Protein AF-A0A521X276-F1 (afdb_monomer)

pLDDT: mean 74.09, std 18.26, range [25.33, 92.88]

Foldseek 3Di:
DDDDPRDDDPDPVVVVVVVVVVVVVVVVVQVLVFVLVVVCVVQVLVLQLVLLLVVLVVCCVVDDVVVSVVLNVLSNFWAWPDWHWDDDDPDWIKIKTATDPPTPNPDPARIKIFTWDQPDCPVVVCVVPRDNGDTHTDSVDIPRPDDPPPDD

Secondary structure (DSSP, 8-state):
-EEETTEEESSHHHHHHHHHHHHHHHHHHHHHHHHHHHT-HHHHHHHHHHHHHHHHHTTGGGS-HHHHHHHHHHTT---EEEEEEEE-SSS-EEEEEEEPSS---SSS-SEEEEEE--S---HHHHTSS---PPP-EEEEEE-TT-------

Radius of gyration: 20.18 Å; Cα contacts (8 Å, |Δi|>4): 183; chains: 1; bounding box: 46×30×59 Å

Nearest PDB structures (foldseek):
  9b31-assembly1_D  TM=3.824E-01  e=1.299E+00  Saccharomyces cerevisiae
  5zb5-assembly1_A  TM=2.718E-01  e=8.583E-01  Pneumocystis carinii
  5x7v-assembly1_B  TM=3.821E-01  e=3.559E+00  Plasmodium falciparum
  5x7v-assembly2_C  TM=2.764E-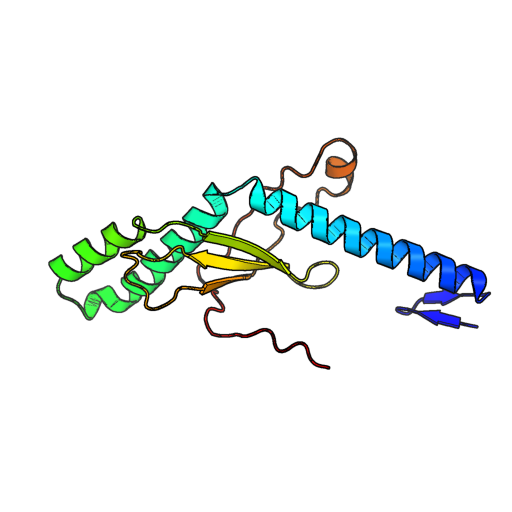01  e=2.646E+00  Plasmodium falciparum
  5x7v-assembly1_A  TM=2.764E-01  e=2.646E+00  Plasmodium falciparum

Structure (mmCIF, N/CA/C/O backbone):
data_AF-A0A521X276-F1
#
_entry.id   AF-A0A521X276-F1
#
loop_
_atom_site.group_PDB
_atom_site.id
_atom_site.type_symbol
_atom_site.label_atom_id
_atom_site.label_alt_id
_atom_site.label_comp_id
_atom_site.label_asym_id
_atom_site.label_entity_id
_atom_site.label_seq_id
_atom_site.pdbx_PDB_ins_code
_atom_site.Cartn_x
_atom_site.Cartn_y
_atom_site.Cartn_z
_atom_site.occupancy
_atom_site.B_iso_or_equiv
_atom_site.auth_seq_id
_atom_site.auth_comp_id
_atom_site.auth_asym_id
_atom_site.auth_atom_id
_atom_site.pdbx_PDB_model_num
ATOM 1 N N . MET A 1 1 ? 23.787 -18.248 -32.391 1.00 60.72 1 MET A N 1
ATOM 2 C CA . MET A 1 1 ? 22.482 -17.614 -32.101 1.00 60.72 1 MET A CA 1
ATOM 3 C C . MET A 1 1 ? 22.418 -17.336 -30.615 1.00 60.72 1 MET A C 1
ATOM 5 O O . MET A 1 1 ? 22.654 -18.256 -29.840 1.00 60.72 1 MET A O 1
ATOM 9 N N . HIS A 1 2 ? 22.148 -16.094 -30.225 1.00 71.12 2 HIS A N 1
ATOM 10 C CA . HIS A 1 2 ? 22.024 -15.714 -28.817 1.00 71.12 2 HIS A CA 1
ATOM 11 C C . HIS A 1 2 ? 20.549 -15.670 -28.418 1.00 71.12 2 HIS A C 1
ATOM 13 O O . HIS A 1 2 ? 19.703 -15.365 -29.256 1.00 71.12 2 HIS A O 1
ATOM 19 N N . ARG A 1 3 ? 20.224 -15.995 -27.164 1.00 72.44 3 ARG A N 1
ATOM 20 C CA . ARG A 1 3 ? 18.840 -16.030 -26.676 1.00 72.44 3 ARG A CA 1
ATOM 21 C C . ARG A 1 3 ? 18.702 -15.233 -25.386 1.00 72.44 3 ARG A C 1
ATOM 23 O O . ARG A 1 3 ? 19.554 -15.348 -24.512 1.00 72.44 3 ARG A O 1
ATOM 30 N N . ALA A 1 4 ? 17.619 -14.473 -25.269 1.00 69.25 4 ALA A N 1
ATOM 31 C CA . ALA A 1 4 ? 17.187 -13.835 -24.027 1.00 69.25 4 ALA A CA 1
ATOM 32 C C . ALA A 1 4 ? 15.659 -13.746 -24.015 1.00 69.25 4 ALA A C 1
ATOM 34 O O . ALA A 1 4 ? 15.061 -13.427 -25.040 1.00 69.25 4 ALA A O 1
ATOM 35 N N . PHE A 1 5 ? 15.035 -14.054 -22.874 1.00 68.69 5 PHE A N 1
ATOM 36 C CA . PHE A 1 5 ? 13.575 -13.989 -22.690 1.00 68.69 5 PHE A CA 1
ATOM 37 C C . PHE A 1 5 ? 12.766 -14.695 -23.802 1.00 68.69 5 PHE A C 1
ATOM 39 O O . PHE A 1 5 ? 11.757 -14.186 -24.273 1.00 68.69 5 PHE A O 1
ATOM 46 N N . GLY A 1 6 ? 13.237 -15.855 -24.276 1.00 74.75 6 GLY A N 1
ATOM 47 C CA . GLY A 1 6 ? 12.578 -16.622 -25.345 1.00 74.75 6 GLY A CA 1
ATOM 48 C C . GLY A 1 6 ? 12.770 -16.079 -26.771 1.00 74.75 6 GLY A C 1
ATOM 49 O O . GLY A 1 6 ? 12.425 -16.768 -27.728 1.00 74.75 6 GLY A O 1
ATOM 50 N N . LEU A 1 7 ? 13.380 -14.903 -26.941 1.00 78.81 7 LEU A N 1
ATOM 51 C CA . LEU A 1 7 ? 13.701 -14.317 -28.243 1.00 78.81 7 LEU A CA 1
ATOM 52 C C . LEU A 1 7 ? 15.073 -14.792 -28.731 1.00 78.81 7 LEU A C 1
ATOM 54 O O . LEU A 1 7 ? 16.017 -14.927 -27.948 1.00 78.81 7 LEU A O 1
ATOM 58 N N . SER A 1 8 ? 15.185 -15.043 -30.038 1.00 82.50 8 SER A N 1
ATOM 59 C CA . SER A 1 8 ? 16.450 -15.403 -30.689 1.00 82.50 8 SER A CA 1
ATOM 60 C C . SER A 1 8 ? 17.022 -14.215 -31.453 1.00 82.50 8 SER A C 1
ATOM 62 O O . SER A 1 8 ? 16.335 -13.597 -32.261 1.00 82.50 8 SER A O 1
ATOM 64 N N . PHE A 1 9 ? 18.302 -13.938 -31.225 1.00 84.50 9 PHE A N 1
ATOM 65 C CA . PHE A 1 9 ? 19.042 -12.839 -31.831 1.00 84.50 9 PHE A CA 1
ATOM 66 C C . PHE A 1 9 ? 20.132 -13.384 -32.753 1.00 84.50 9 PHE A C 1
ATOM 68 O O . PHE A 1 9 ? 20.864 -14.326 -32.411 1.00 84.50 9 PHE A O 1
ATOM 75 N N . SER A 1 10 ? 20.230 -12.773 -33.932 1.00 82.00 10 SER A N 1
ATOM 76 C CA . SER A 1 10 ? 21.215 -13.114 -34.958 1.00 82.00 10 SER A CA 1
ATOM 77 C C . SER A 1 10 ? 22.642 -12.748 -34.540 1.00 82.00 10 SER A C 1
ATOM 79 O O . SER A 1 10 ? 23.560 -13.509 -34.834 1.00 82.00 10 SER A O 1
ATOM 81 N N . ASP A 1 11 ? 22.821 -11.652 -33.794 1.00 86.62 11 ASP A N 1
ATOM 82 C CA . ASP A 1 11 ? 24.118 -11.145 -33.323 1.00 86.62 11 ASP A CA 1
ATOM 83 C C . ASP A 1 11 ? 24.047 -10.700 -31.848 1.00 86.62 11 ASP A C 1
ATOM 85 O O . ASP A 1 11 ? 23.026 -10.209 -31.357 1.00 86.62 11 ASP A O 1
ATOM 89 N N . SER A 1 12 ? 25.174 -10.848 -31.159 1.00 85.06 12 SER A N 1
ATOM 90 C CA . SER A 1 12 ? 25.480 -10.324 -29.829 1.00 85.06 12 SER A CA 1
ATOM 91 C C . SER A 1 12 ? 25.203 -8.821 -29.675 1.00 85.06 12 SER A C 1
ATOM 93 O O . SER A 1 12 ? 24.703 -8.404 -28.634 1.00 85.06 12 SER A O 1
ATOM 95 N N . LYS A 1 13 ? 25.439 -8.000 -30.709 1.00 89.06 13 LYS A N 1
ATOM 96 C CA . LYS A 1 13 ? 25.160 -6.550 -30.661 1.00 89.06 13 LYS A CA 1
ATOM 97 C C . LYS A 1 13 ? 23.671 -6.247 -30.472 1.00 89.06 13 LYS A C 1
ATOM 99 O O . LYS A 1 13 ? 23.314 -5.388 -29.670 1.00 89.06 13 LYS A O 1
ATOM 104 N N . TRP A 1 14 ? 22.806 -6.985 -31.170 1.00 86.88 14 TRP A N 1
ATOM 105 C CA . TRP A 1 14 ? 21.350 -6.846 -31.056 1.00 86.88 14 TRP A CA 1
ATOM 106 C C . TRP A 1 14 ? 20.827 -7.345 -29.713 1.00 86.88 14 TRP A C 1
ATOM 108 O O . TRP A 1 14 ? 19.942 -6.719 -29.135 1.00 86.88 14 TRP A O 1
ATOM 118 N N . LEU A 1 15 ? 21.414 -8.424 -29.189 1.00 86.06 15 LEU A N 1
ATOM 119 C CA . LEU A 1 15 ? 21.133 -8.898 -27.837 1.00 86.06 15 LEU A CA 1
ATOM 120 C C . LEU A 1 15 ? 21.464 -7.820 -26.793 1.00 86.06 15 LEU A C 1
ATOM 122 O O . LEU A 1 15 ? 20.630 -7.516 -25.945 1.00 86.06 15 LEU A O 1
ATOM 126 N N . ILE A 1 16 ? 22.661 -7.228 -26.861 1.00 89.19 16 ILE A N 1
ATOM 127 C CA . ILE A 1 16 ? 23.104 -6.196 -25.913 1.00 89.19 16 ILE A CA 1
ATOM 128 C C . ILE A 1 16 ? 22.178 -4.979 -25.978 1.00 89.19 16 ILE A C 1
ATOM 130 O O . ILE A 1 16 ? 21.713 -4.512 -24.940 1.00 89.19 16 ILE A O 1
ATOM 134 N N . LEU A 1 17 ? 21.857 -4.499 -27.183 1.00 91.06 17 LEU A N 1
ATOM 135 C CA . LEU A 1 17 ? 20.936 -3.378 -27.359 1.00 91.06 17 LEU A CA 1
ATOM 136 C C . LEU A 1 17 ? 19.555 -3.679 -26.760 1.00 91.06 17 LEU A C 1
ATOM 138 O O . LEU A 1 17 ? 19.004 -2.845 -26.045 1.00 91.06 17 LEU A O 1
ATOM 142 N N . PHE A 1 18 ? 19.017 -4.875 -27.008 1.00 88.50 18 PHE A N 1
ATOM 143 C CA . PHE A 1 18 ? 17.740 -5.305 -26.442 1.00 88.50 18 PHE A CA 1
ATOM 144 C C . PHE A 1 18 ? 17.764 -5.314 -24.910 1.00 88.50 18 PHE A C 1
ATOM 146 O O . PHE A 1 18 ? 16.859 -4.771 -24.281 1.00 88.50 18 PHE A O 1
ATOM 153 N N . VAL A 1 19 ? 18.813 -5.876 -24.302 1.00 88.38 19 VAL A N 1
ATOM 154 C CA . VAL A 1 19 ? 18.963 -5.912 -22.840 1.00 88.38 19 VAL A CA 1
ATOM 155 C C . VAL A 1 19 ? 19.044 -4.497 -22.263 1.00 88.38 19 VAL A C 1
ATOM 157 O O . VAL A 1 19 ? 18.370 -4.211 -21.277 1.00 88.38 19 VAL A O 1
ATOM 160 N N . ILE A 1 20 ? 19.801 -3.592 -22.891 1.00 91.56 20 ILE A N 1
ATOM 161 C CA . ILE A 1 20 ? 19.898 -2.191 -22.452 1.00 91.56 20 ILE A CA 1
ATOM 162 C C . ILE A 1 20 ? 18.525 -1.512 -22.496 1.00 91.56 20 ILE A C 1
ATOM 164 O O . ILE A 1 20 ? 18.112 -0.896 -21.514 1.00 91.56 20 ILE A O 1
ATOM 168 N N . LEU A 1 21 ? 17.795 -1.648 -23.606 1.00 90.69 21 LEU A N 1
ATOM 169 C CA . LEU A 1 21 ? 16.462 -1.062 -23.750 1.00 90.69 21 LEU A CA 1
ATOM 170 C C . LEU A 1 21 ? 15.471 -1.637 -22.736 1.00 90.69 21 LEU A C 1
ATOM 172 O O . LEU A 1 21 ? 14.692 -0.884 -22.154 1.00 90.69 21 LEU A O 1
ATOM 176 N N . LEU A 1 22 ? 15.532 -2.944 -22.477 1.00 86.19 22 LEU A N 1
ATOM 177 C CA . LEU A 1 22 ? 14.694 -3.597 -21.477 1.00 86.19 22 LEU A CA 1
ATOM 178 C C . LEU A 1 22 ? 14.984 -3.067 -20.068 1.00 86.19 22 LEU A C 1
ATOM 180 O O . LEU A 1 22 ? 14.051 -2.763 -19.330 1.00 86.19 22 LEU A O 1
ATOM 184 N N . VAL A 1 23 ? 16.256 -2.898 -19.699 1.00 87.69 23 VAL A N 1
ATOM 185 C CA . VAL A 1 23 ? 16.641 -2.333 -18.395 1.00 87.69 23 VAL A CA 1
ATOM 186 C C . VAL A 1 23 ? 16.132 -0.898 -18.247 1.00 87.69 23 VAL A C 1
ATOM 188 O O . VAL A 1 23 ? 15.544 -0.559 -17.218 1.00 87.69 23 VAL A O 1
ATOM 191 N N . ILE A 1 24 ? 16.297 -0.064 -19.279 1.00 89.12 24 ILE A N 1
ATOM 192 C CA . ILE A 1 24 ? 15.785 1.315 -19.285 1.00 89.12 24 ILE A CA 1
ATOM 193 C C . ILE A 1 24 ? 14.262 1.318 -19.129 1.00 89.12 24 ILE A C 1
ATOM 195 O O . ILE A 1 24 ? 13.729 2.077 -18.319 1.00 89.12 24 ILE A O 1
ATOM 199 N N . PHE A 1 25 ? 13.569 0.447 -19.8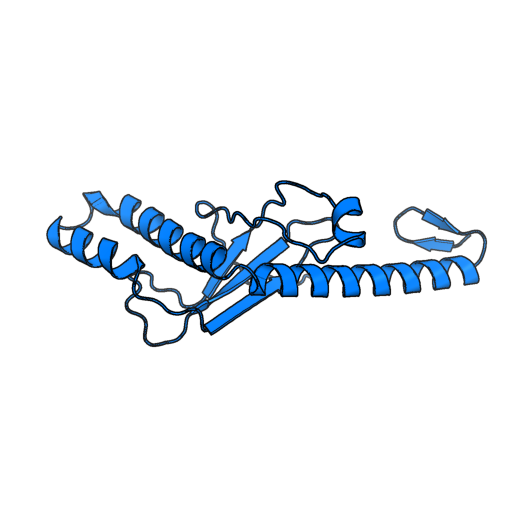64 1.00 85.00 25 PHE A N 1
ATOM 200 C CA . PHE A 1 25 ? 12.121 0.301 -19.788 1.00 85.00 25 PHE A CA 1
ATOM 201 C C . PHE A 1 25 ? 11.660 -0.085 -18.378 1.00 85.00 25 PHE A C 1
ATOM 203 O O . PHE A 1 25 ? 10.807 0.596 -17.814 1.00 85.00 25 PHE A O 1
ATOM 210 N N . VAL A 1 26 ? 12.250 -1.124 -17.777 1.00 82.94 26 VAL A N 1
ATOM 211 C CA . VAL A 1 26 ? 11.900 -1.591 -16.424 1.00 82.94 26 VAL A CA 1
ATOM 212 C C . VAL A 1 26 ? 12.124 -0.488 -15.388 1.00 82.94 26 VAL A C 1
ATOM 214 O O . VAL A 1 26 ? 11.283 -0.280 -14.511 1.00 82.94 26 VAL A O 1
ATOM 217 N N . PHE A 1 27 ? 13.230 0.251 -15.500 1.00 84.44 27 PHE A N 1
ATOM 218 C CA . PHE A 1 27 ? 13.548 1.342 -14.583 1.00 84.44 27 PHE A CA 1
ATOM 219 C C . PHE A 1 27 ? 12.581 2.524 -14.724 1.00 84.44 27 PHE A C 1
ATOM 221 O O . PHE A 1 27 ? 12.099 3.058 -13.721 1.00 84.44 27 PHE A O 1
ATOM 228 N N . ALA A 1 28 ? 12.262 2.918 -15.960 1.00 82.56 28 ALA A N 1
ATOM 229 C CA . ALA A 1 28 ? 11.266 3.949 -16.230 1.00 82.56 28 ALA A CA 1
ATOM 230 C C . ALA A 1 28 ? 9.891 3.531 -15.693 1.00 82.56 28 ALA A C 1
ATOM 232 O O . ALA A 1 28 ? 9.245 4.308 -14.994 1.00 82.56 28 ALA A O 1
ATOM 233 N N . TYR A 1 29 ? 9.492 2.283 -15.937 1.00 79.69 29 TYR A N 1
ATOM 234 C CA . TYR A 1 29 ? 8.240 1.705 -15.460 1.00 79.69 29 TYR A CA 1
ATOM 235 C C . TYR A 1 29 ? 8.111 1.748 -13.929 1.00 79.69 29 TYR A C 1
ATOM 237 O O . TYR A 1 29 ? 7.101 2.221 -13.408 1.00 79.69 29 TYR A O 1
ATOM 245 N N . HIS A 1 30 ? 9.154 1.345 -13.195 1.00 78.56 30 HIS A N 1
ATOM 246 C CA . HIS A 1 30 ? 9.142 1.385 -11.728 1.00 78.56 30 HIS A CA 1
ATOM 247 C C . HIS A 1 30 ? 9.024 2.810 -11.184 1.00 78.56 30 HIS A C 1
ATOM 249 O O . HIS A 1 30 ? 8.231 3.064 -10.277 1.00 78.56 30 HIS A O 1
ATOM 255 N N . LYS A 1 31 ? 9.776 3.762 -11.752 1.00 80.75 31 LYS A N 1
ATOM 256 C CA . LYS A 1 31 ? 9.673 5.177 -11.360 1.00 80.75 31 LYS A CA 1
ATOM 257 C C . LYS A 1 31 ? 8.273 5.730 -11.585 1.00 80.75 31 LYS A C 1
ATOM 259 O O . LYS A 1 31 ? 7.754 6.466 -10.751 1.00 80.75 31 LYS A O 1
ATOM 264 N N . LEU A 1 32 ? 7.678 5.363 -12.709 1.00 77.19 32 LEU A N 1
ATOM 265 C CA . LEU A 1 32 ? 6.348 5.778 -13.114 1.00 77.19 32 LEU A CA 1
ATOM 266 C C . LEU A 1 32 ? 5.262 5.249 -12.166 1.00 77.19 32 LEU A C 1
ATOM 268 O O . LEU A 1 32 ? 4.420 6.025 -11.721 1.00 77.19 32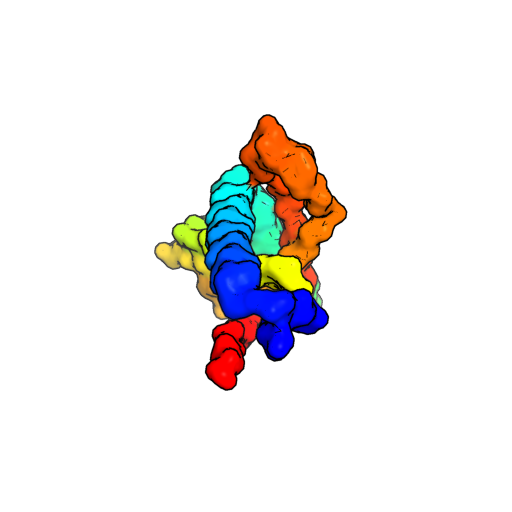 LEU A O 1
ATOM 272 N N . ILE A 1 33 ? 5.324 3.973 -11.777 1.00 76.94 33 ILE A N 1
ATOM 273 C CA . ILE A 1 33 ? 4.432 3.410 -10.752 1.00 76.94 33 ILE A CA 1
ATOM 274 C C . ILE A 1 33 ? 4.612 4.117 -9.413 1.00 76.94 33 ILE A C 1
ATOM 276 O O . ILE A 1 33 ? 3.631 4.555 -8.814 1.00 76.94 33 ILE A O 1
ATOM 280 N N . GLN A 1 34 ? 5.858 4.225 -8.946 1.00 80.50 34 GLN A N 1
ATOM 281 C CA . GLN A 1 34 ? 6.163 4.817 -7.648 1.00 80.50 34 GLN A CA 1
ATOM 282 C C . GLN A 1 34 ? 5.632 6.252 -7.570 1.00 80.50 34 GLN A C 1
ATOM 284 O O . GLN A 1 34 ? 4.973 6.616 -6.598 1.00 80.50 34 GLN A O 1
ATOM 289 N N . SER A 1 35 ? 5.865 7.044 -8.620 1.00 77.94 35 SER A N 1
ATOM 290 C CA . SER A 1 35 ? 5.343 8.405 -8.726 1.00 77.94 35 SER A CA 1
ATOM 291 C C . SER A 1 35 ? 3.815 8.427 -8.777 1.00 77.94 35 SER A C 1
ATOM 293 O O . SER A 1 35 ? 3.200 9.240 -8.093 1.00 77.94 35 SER A O 1
ATOM 295 N N . SER A 1 36 ? 3.188 7.521 -9.530 1.00 74.25 36 SER A N 1
ATOM 296 C CA . SER A 1 36 ? 1.729 7.446 -9.618 1.00 74.25 36 SER A CA 1
ATOM 297 C C . SER A 1 36 ? 1.087 7.155 -8.259 1.00 74.25 36 SER A C 1
ATOM 299 O O . SER A 1 36 ? 0.145 7.840 -7.879 1.00 74.25 36 SER A O 1
ATOM 301 N N . ILE A 1 37 ? 1.622 6.212 -7.481 1.00 75.31 37 ILE A N 1
ATOM 302 C CA . ILE A 1 37 ? 1.090 5.882 -6.148 1.00 75.31 37 ILE A CA 1
ATOM 303 C C . ILE A 1 37 ? 1.277 7.043 -5.170 1.00 75.31 37 ILE A C 1
ATOM 305 O O . ILE A 1 37 ? 0.356 7.375 -4.425 1.00 75.31 37 ILE A O 1
ATOM 309 N N . GLN A 1 38 ? 2.440 7.700 -5.199 1.00 78.56 38 GLN A N 1
ATOM 310 C CA . GLN A 1 38 ? 2.702 8.877 -4.364 1.00 78.56 38 GLN A CA 1
ATOM 311 C C . GLN A 1 38 ? 1.738 10.033 -4.657 1.00 78.56 38 GLN A C 1
ATOM 313 O O . GLN A 1 38 ? 1.393 10.782 -3.747 1.00 78.56 38 GLN A O 1
ATOM 318 N N . ASN A 1 39 ? 1.252 10.137 -5.896 1.00 75.44 39 ASN A N 1
ATOM 319 C CA . ASN A 1 39 ? 0.265 11.138 -6.296 1.00 75.44 39 ASN A CA 1
ATOM 320 C C . ASN A 1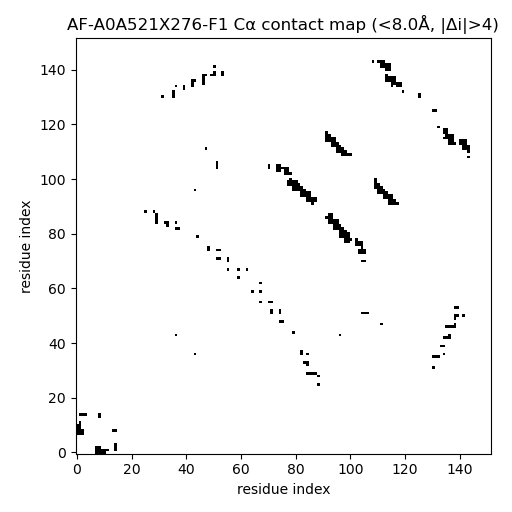 39 ? -1.184 10.778 -5.901 1.00 75.44 39 ASN A C 1
ATOM 322 O O . ASN A 1 39 ? -2.076 11.595 -6.110 1.00 75.44 39 ASN A O 1
ATOM 326 N N . HIS A 1 40 ? -1.438 9.596 -5.320 1.00 73.88 40 HIS A N 1
ATOM 327 C CA . HIS A 1 40 ? -2.774 9.152 -4.889 1.00 73.88 40 HIS A CA 1
ATOM 328 C C . HIS A 1 40 ? -2.793 8.704 -3.409 1.00 73.88 40 HIS A C 1
ATOM 330 O O . HIS A 1 40 ? -3.142 7.554 -3.103 1.00 73.88 40 HIS A O 1
ATOM 336 N N . PRO A 1 41 ? -2.455 9.600 -2.459 1.00 80.50 41 PRO A N 1
ATOM 337 C CA . PRO A 1 41 ? -2.414 9.274 -1.031 1.00 80.50 41 PRO A CA 1
ATOM 338 C C . PRO A 1 41 ? -3.778 8.824 -0.486 1.00 80.50 41 PRO A C 1
ATOM 340 O O . PRO A 1 41 ? -3.832 7.895 0.315 1.00 80.50 41 PRO A O 1
ATOM 343 N N . GLU A 1 42 ? -4.876 9.388 -0.996 1.00 82.00 42 GLU A N 1
ATOM 344 C CA . GLU A 1 42 ? -6.252 9.036 -0.610 1.00 82.00 42 GLU A CA 1
ATOM 345 C C . GLU A 1 42 ? -6.575 7.554 -0.833 1.00 82.00 42 GLU A C 1
ATOM 347 O O . GLU A 1 42 ? -7.204 6.900 -0.002 1.00 82.00 42 GLU A O 1
ATOM 352 N N . SER A 1 43 ? -6.107 6.986 -1.949 1.00 77.94 43 SER A N 1
ATOM 353 C CA . SER A 1 43 ? -6.347 5.572 -2.259 1.00 77.94 43 SER A CA 1
ATOM 354 C C . SER A 1 43 ? -5.594 4.661 -1.292 1.00 77.94 43 SER A C 1
ATOM 356 O O . SER A 1 43 ? -6.119 3.632 -0.873 1.00 77.94 43 SER A O 1
ATOM 358 N N . THR A 1 44 ? -4.385 5.075 -0.911 1.00 81.44 44 THR A N 1
ATOM 359 C CA . THR A 1 44 ? -3.528 4.375 0.051 1.00 81.44 44 THR A CA 1
ATOM 360 C C . THR A 1 44 ? -4.128 4.426 1.458 1.00 81.44 44 THR A C 1
ATOM 362 O O . THR A 1 44 ? -4.225 3.399 2.126 1.00 81.44 44 THR A O 1
ATOM 365 N N . TYR A 1 45 ? -4.584 5.607 1.883 1.00 87.38 45 TYR A N 1
ATOM 366 C CA . TYR A 1 45 ? -5.261 5.811 3.162 1.00 87.38 45 TYR A CA 1
ATOM 367 C C . TYR A 1 45 ? -6.529 4.958 3.259 1.00 87.38 45 TYR A C 1
ATOM 369 O O . TYR A 1 45 ? -6.668 4.141 4.169 1.00 87.38 45 TYR A O 1
ATOM 377 N N . ARG A 1 46 ? -7.411 5.058 2.256 1.00 85.88 46 ARG A N 1
ATOM 378 C CA . ARG A 1 46 ? -8.636 4.256 2.176 1.00 85.88 46 ARG A CA 1
ATOM 379 C C . ARG A 1 46 ? -8.341 2.759 2.274 1.00 85.88 46 ARG A C 1
ATOM 381 O O . ARG A 1 46 ? -9.038 2.067 2.998 1.00 85.88 46 ARG A O 1
ATOM 388 N N . ALA A 1 47 ? -7.300 2.256 1.611 1.00 85.19 47 ALA A N 1
ATOM 389 C CA . ALA A 1 47 ? -6.948 0.837 1.670 1.00 85.19 47 ALA A CA 1
ATOM 390 C C . ALA A 1 47 ? -6.627 0.348 3.092 1.00 85.19 47 ALA A C 1
ATOM 392 O O . ALA A 1 47 ? -7.113 -0.706 3.498 1.00 85.19 47 ALA A O 1
ATOM 393 N N . VAL A 1 48 ? -5.832 1.112 3.850 1.00 87.81 48 VAL A N 1
ATOM 394 C CA . VAL A 1 48 ? -5.489 0.784 5.245 1.00 87.81 48 VAL A CA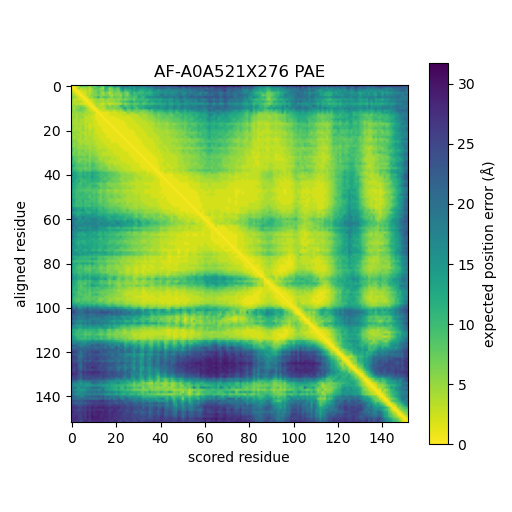 1
ATOM 395 C C . VAL A 1 48 ? -6.730 0.849 6.133 1.00 87.81 48 VAL A C 1
ATOM 397 O O . VAL A 1 48 ? -6.977 -0.083 6.899 1.00 87.81 48 VAL A O 1
ATOM 400 N N . ARG A 1 49 ? -7.544 1.899 5.984 1.00 90.25 49 ARG A N 1
ATOM 401 C CA . ARG A 1 49 ? -8.782 2.075 6.751 1.00 90.25 49 ARG A CA 1
ATOM 402 C C . ARG A 1 49 ? -9.780 0.941 6.513 1.00 90.25 49 ARG A C 1
ATOM 404 O O . ARG A 1 49 ? -10.213 0.298 7.463 1.00 90.25 49 ARG A O 1
ATOM 411 N N . GLU A 1 50 ? -10.112 0.659 5.254 1.00 88.31 50 GLU A N 1
ATOM 412 C CA . GLU A 1 50 ? -11.055 -0.409 4.891 1.00 88.31 50 GLU A CA 1
ATOM 413 C C . GLU A 1 50 ? -10.531 -1.780 5.343 1.00 88.31 50 GLU A C 1
ATOM 415 O O . GLU A 1 50 ? -11.296 -2.637 5.785 1.00 88.31 50 GLU A O 1
ATOM 420 N N . HIS A 1 51 ? -9.210 -1.988 5.300 1.00 87.62 51 HIS A N 1
ATOM 421 C CA . HIS A 1 51 ? -8.604 -3.200 5.838 1.00 87.62 51 HIS A CA 1
ATOM 422 C C . HIS A 1 51 ? -8.772 -3.312 7.362 1.00 87.62 51 HIS A C 1
A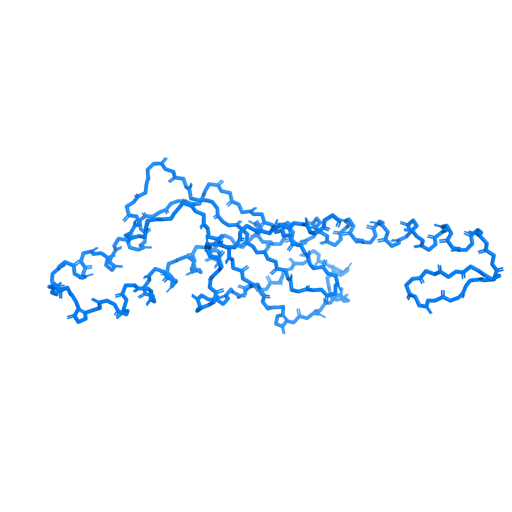TOM 424 O O . HIS A 1 51 ? -9.115 -4.383 7.863 1.00 87.62 51 HIS A O 1
ATOM 430 N N . CYS A 1 52 ? -8.582 -2.213 8.095 1.00 88.62 52 CYS A N 1
ATOM 431 C CA . CYS A 1 52 ? -8.839 -2.139 9.532 1.00 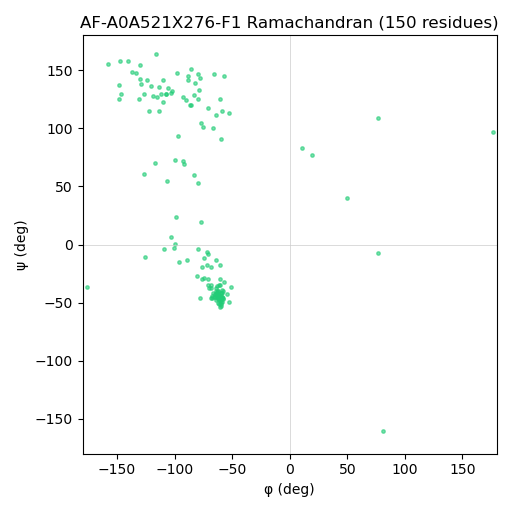88.62 52 CYS A CA 1
ATOM 432 C C . CYS A 1 52 ? -10.293 -2.473 9.869 1.00 88.62 52 CYS A C 1
ATOM 434 O O . CYS A 1 52 ? -10.544 -3.373 10.675 1.00 88.62 52 CYS A O 1
ATOM 436 N N . HIS A 1 53 ? -11.249 -1.846 9.178 1.00 90.31 53 HIS A N 1
ATOM 437 C CA . HIS A 1 53 ? -12.675 -2.141 9.329 1.00 90.31 53 HIS A CA 1
ATOM 438 C C . HIS A 1 53 ? -13.000 -3.602 9.019 1.00 90.31 53 HIS A C 1
ATOM 440 O O . HIS A 1 53 ? -13.748 -4.234 9.762 1.00 90.31 53 HIS A O 1
ATOM 446 N N . TYR A 1 54 ? -12.402 -4.171 7.972 1.00 88.56 54 TYR A N 1
ATOM 447 C CA . TYR A 1 54 ? -12.588 -5.575 7.614 1.00 88.56 54 TYR A CA 1
ATOM 448 C C . TYR A 1 54 ? -12.073 -6.539 8.693 1.00 88.56 54 TYR A C 1
ATOM 450 O O . TYR A 1 54 ? -12.756 -7.508 9.028 1.00 88.56 54 TYR A O 1
ATOM 458 N N . VAL A 1 55 ? -10.881 -6.295 9.247 1.00 87.12 55 VAL A N 1
ATOM 459 C CA . VAL A 1 55 ? -10.299 -7.145 10.299 1.00 87.12 55 VAL A CA 1
ATOM 460 C C . VAL A 1 55 ? -11.097 -7.036 11.596 1.00 87.12 55 VAL A C 1
ATOM 462 O O . VAL A 1 55 ? -11.432 -8.068 12.177 1.00 87.12 55 VAL A O 1
ATOM 465 N N . LEU A 1 56 ? -11.454 -5.820 12.018 1.00 88.69 56 LEU A N 1
ATOM 466 C CA . LEU A 1 56 ? -12.289 -5.614 13.202 1.00 88.69 56 LEU A CA 1
ATOM 467 C C . LEU A 1 56 ? -13.684 -6.211 13.033 1.00 88.69 56 LEU A C 1
ATOM 469 O O . LEU A 1 56 ? -14.187 -6.839 13.958 1.00 88.69 56 LEU A O 1
ATOM 473 N N . GLY A 1 57 ? -14.300 -6.064 11.857 1.00 88.00 57 GLY A N 1
ATOM 474 C CA . GLY A 1 57 ? -15.633 -6.596 11.574 1.00 88.00 57 GLY A CA 1
ATOM 475 C C . GLY A 1 57 ? -15.732 -8.109 11.784 1.00 88.00 57 GLY A C 1
ATOM 476 O O . GLY A 1 57 ? -16.756 -8.599 12.248 1.00 88.00 57 GLY A O 1
ATOM 477 N N . LYS A 1 58 ? -14.646 -8.859 11.545 1.00 87.88 58 LYS A N 1
ATOM 478 C CA . LYS A 1 58 ? -14.578 -10.304 11.850 1.00 87.88 58 LYS A CA 1
ATOM 479 C C . LYS A 1 58 ? -14.586 -10.627 13.345 1.00 87.88 58 LYS A C 1
ATOM 481 O O . LYS A 1 58 ? -14.832 -11.771 13.710 1.00 87.88 58 LYS A O 1
ATOM 486 N N . GLN A 1 59 ? -14.264 -9.654 14.190 1.00 87.19 59 GLN A N 1
ATOM 487 C CA . GLN A 1 59 ? -14.178 -9.785 15.644 1.00 87.19 59 GLN A CA 1
ATOM 488 C C . GLN A 1 59 ? -15.397 -9.178 16.353 1.00 87.19 59 GLN A C 1
ATOM 490 O O . GLN A 1 59 ? -15.408 -9.125 17.580 1.00 87.19 59 GLN A O 1
ATOM 495 N N . PHE A 1 60 ? -16.417 -8.733 15.608 1.00 87.62 60 PHE A N 1
ATOM 496 C CA . PHE A 1 60 ? -17.604 -8.078 16.162 1.00 87.62 60 PHE A CA 1
ATOM 497 C C . PHE A 1 60 ? -18.264 -8.909 17.272 1.00 87.62 60 PHE A C 1
ATOM 499 O O . PHE A 1 60 ? -18.448 -8.415 18.379 1.00 87.62 60 PHE A O 1
ATOM 506 N N . ASP A 1 61 ? -18.503 -10.200 17.024 1.00 90.12 61 ASP A N 1
ATOM 507 C CA . ASP A 1 61 ? -19.147 -11.102 17.993 1.00 90.12 61 ASP A CA 1
ATOM 508 C C . ASP A 1 61 ? -18.255 -11.457 19.202 1.00 90.12 61 ASP A C 1
ATOM 510 O O . ASP A 1 61 ? -18.705 -12.102 20.147 1.00 90.12 61 ASP A O 1
ATOM 514 N N . GLN A 1 62 ? -16.973 -11.078 19.173 1.00 90.44 62 GLN A N 1
ATOM 515 C CA . GLN A 1 62 ? -15.978 -11.401 20.203 1.00 90.44 62 GLN A CA 1
ATOM 516 C C . GLN A 1 62 ? -15.729 -10.237 21.172 1.00 90.44 62 GLN A C 1
ATOM 518 O O . GLN A 1 62 ? -14.934 -10.376 22.104 1.00 90.44 62 GLN A O 1
ATOM 523 N N . MET A 1 63 ? -16.365 -9.083 20.953 1.00 89.38 63 MET A N 1
ATOM 524 C CA . MET A 1 63 ? -16.147 -7.863 21.726 1.00 89.38 63 MET A CA 1
ATOM 525 C C . MET A 1 63 ? -17.469 -7.266 22.200 1.00 89.38 63 MET A C 1
ATOM 527 O O . MET A 1 63 ? -18.520 -7.457 21.594 1.00 89.38 63 MET A O 1
ATOM 531 N N . ALA A 1 64 ? -17.410 -6.508 23.294 1.00 92.88 64 ALA A N 1
ATOM 532 C CA . ALA A 1 64 ? -18.528 -5.666 23.688 1.00 92.88 64 ALA A CA 1
ATOM 533 C C . ALA A 1 64 ? -18.739 -4.552 22.644 1.00 92.88 64 ALA A C 1
ATOM 535 O O . ALA A 1 64 ? -17.788 -4.083 22.012 1.00 92.88 64 ALA A O 1
ATOM 536 N N . GLN A 1 65 ? -19.995 -4.156 22.435 1.00 91.06 65 GLN A N 1
ATOM 537 C CA . GLN A 1 65 ? -20.382 -3.249 21.351 1.00 91.06 65 GLN A CA 1
ATOM 538 C C . GLN A 1 65 ? -19.746 -1.855 21.475 1.00 91.06 65 GLN A C 1
ATOM 540 O O . GLN A 1 65 ? -19.389 -1.251 20.465 1.00 91.06 65 GLN A O 1
ATOM 545 N N . ASP A 1 66 ? -19.591 -1.358 22.699 1.00 92.69 66 ASP A N 1
ATOM 546 C CA . ASP A 1 66 ? -18.891 -0.114 23.027 1.00 92.69 66 ASP A CA 1
ATOM 547 C C . ASP A 1 66 ? -17.411 -0.190 22.625 1.00 92.69 66 ASP A C 1
ATOM 549 O O . ASP A 1 66 ? -16.933 0.637 21.853 1.00 92.69 66 ASP A O 1
ATOM 553 N N . VAL A 1 67 ? -16.724 -1.262 23.028 1.00 90.75 67 VAL A N 1
ATOM 554 C CA . VAL A 1 67 ? -15.315 -1.505 22.680 1.00 90.75 67 VAL A CA 1
ATOM 555 C C . VAL A 1 67 ? -15.128 -1.647 21.168 1.00 90.75 67 VAL A C 1
ATOM 557 O O . VAL A 1 67 ? -14.143 -1.156 20.611 1.00 90.75 67 VAL A O 1
ATOM 560 N N . PHE A 1 68 ? -16.057 -2.323 20.488 1.00 92.00 68 PHE A N 1
ATOM 561 C CA . PHE A 1 68 ? -16.036 -2.434 19.033 1.00 92.00 68 PHE A CA 1
ATOM 562 C C . PHE A 1 68 ? -16.208 -1.065 18.368 1.00 92.00 68 PHE A C 1
ATOM 564 O O . PHE A 1 68 ? -15.433 -0.735 17.475 1.00 92.00 68 PHE A O 1
ATOM 571 N N . SER A 1 69 ? -17.190 -0.270 18.804 1.00 90.75 69 SER A N 1
ATOM 572 C CA . SER A 1 69 ? -17.460 1.060 18.249 1.00 90.75 69 SER A CA 1
ATOM 573 C C . SER A 1 69 ? -16.245 1.981 18.373 1.00 90.75 69 SER A C 1
ATOM 575 O O . SER A 1 69 ? -15.863 2.617 17.390 1.00 90.75 69 SER A O 1
ATOM 577 N N . ASP A 1 70 ? -15.602 2.002 19.540 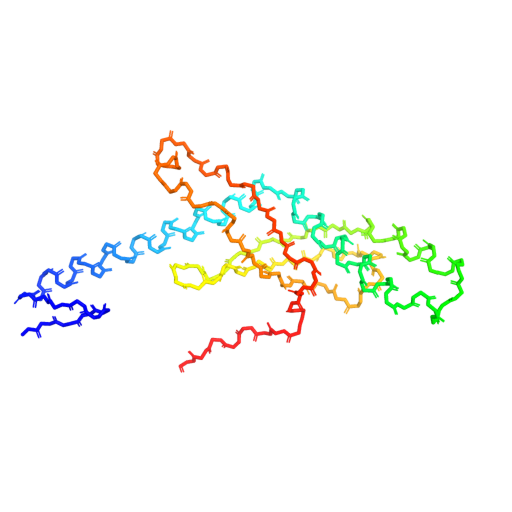1.00 91.38 70 ASP A N 1
ATOM 578 C CA . ASP A 1 70 ? -14.420 2.831 19.789 1.00 91.38 70 ASP A CA 1
ATOM 579 C C . ASP A 1 70 ? -13.251 2.433 18.876 1.00 91.38 70 ASP A C 1
ATOM 581 O O . ASP A 1 70 ? -12.649 3.280 18.212 1.00 91.38 70 ASP A O 1
ATOM 585 N N . LYS A 1 71 ? -12.970 1.127 18.761 1.00 90.25 71 LYS A N 1
ATOM 586 C CA . LYS A 1 71 ? -11.939 0.614 17.843 1.00 90.25 71 LYS A CA 1
ATOM 587 C C . LYS A 1 71 ? -12.281 0.886 16.381 1.00 90.25 71 LYS A C 1
ATOM 589 O O . LYS A 1 71 ? -11.410 1.218 15.587 1.00 90.25 71 LYS A O 1
ATOM 594 N N . PHE A 1 72 ? -13.545 0.748 15.998 1.00 90.56 72 PHE A N 1
ATOM 595 C CA . PHE A 1 72 ? -13.964 0.961 14.617 1.00 90.56 72 PHE A CA 1
ATOM 596 C C . PHE A 1 72 ? -13.758 2.418 14.179 1.00 90.56 72 PHE A C 1
ATOM 598 O O . PHE A 1 72 ? -13.330 2.664 13.050 1.00 90.56 72 PHE A O 1
ATOM 605 N N . GLN A 1 73 ? -14.000 3.377 15.078 1.00 90.25 73 GLN A N 1
ATOM 606 C CA . GLN A 1 73 ? -13.722 4.798 14.844 1.00 90.25 73 GLN A CA 1
ATOM 607 C C . GLN A 1 73 ? -12.219 5.105 14.823 1.00 90.25 73 GLN A C 1
ATOM 609 O O . GLN A 1 73 ? -11.770 5.931 14.032 1.00 90.25 73 GLN A O 1
ATOM 614 N N . SER A 1 74 ? -11.413 4.410 15.632 1.00 90.38 74 SER A N 1
ATOM 615 C CA . SER A 1 74 ? -9.960 4.618 15.642 1.00 90.38 74 SER A CA 1
ATOM 616 C C . SER A 1 74 ? -9.245 4.080 14.393 1.00 90.38 74 SER A C 1
ATOM 618 O O . SER A 1 74 ? -8.066 4.367 14.191 1.00 90.38 74 SER A O 1
ATOM 620 N N . CYS A 1 75 ? -9.945 3.374 13.494 1.00 90.25 75 CYS A N 1
ATOM 621 C CA . CYS A 1 75 ? -9.412 3.013 12.176 1.00 90.25 75 CYS A CA 1
ATOM 622 C C . CYS A 1 75 ? -9.114 4.223 11.271 1.00 90.25 75 CYS A C 1
ATOM 624 O O . CYS A 1 75 ? -8.441 4.038 10.260 1.00 90.25 75 CYS A O 1
ATOM 626 N N . ASP A 1 76 ? -9.583 5.429 11.606 1.00 89.69 76 ASP A N 1
ATOM 627 C CA . ASP A 1 76 ? -9.209 6.674 10.919 1.00 89.69 76 ASP A CA 1
ATOM 628 C C . ASP A 1 76 ? -7.961 7.352 11.535 1.00 89.69 76 ASP A C 1
ATOM 630 O O . ASP A 1 76 ? -7.358 8.226 10.905 1.00 89.69 76 ASP A O 1
ATOM 634 N N . ASP A 1 77 ? -7.536 6.936 12.736 1.00 89.62 77 ASP A N 1
ATOM 635 C CA . ASP A 1 77 ? -6.461 7.565 13.518 1.00 89.62 77 ASP A CA 1
ATOM 636 C C . ASP A 1 77 ? -5.083 6.941 13.237 1.00 89.62 77 ASP A C 1
ATOM 638 O O . ASP A 1 77 ? -4.477 6.229 14.049 1.00 89.62 77 ASP A O 1
ATOM 642 N N . PHE A 1 78 ? -4.587 7.196 12.027 1.00 90.06 78 PHE A N 1
ATOM 643 C CA . PHE A 1 78 ? -3.240 6.826 11.609 1.00 90.06 78 PHE A CA 1
ATOM 644 C C . PHE A 1 78 ? -2.667 7.832 10.613 1.00 90.06 78 PHE A C 1
ATOM 646 O O . PHE A 1 78 ? -3.381 8.542 9.902 1.00 90.06 78 PHE A O 1
ATOM 653 N N . ARG A 1 79 ? -1.337 7.859 10.513 1.00 89.94 79 ARG A N 1
ATOM 654 C CA . ARG A 1 79 ? -0.617 8.629 9.496 1.00 89.94 79 ARG A CA 1
ATOM 655 C C . ARG A 1 79 ? 0.292 7.704 8.712 1.00 89.94 79 ARG A C 1
ATOM 657 O O . ARG A 1 79 ? 0.896 6.785 9.260 1.00 89.94 79 ARG A O 1
ATOM 664 N N . ILE A 1 80 ? 0.387 7.938 7.410 1.00 89.56 80 ILE A N 1
ATOM 665 C CA . ILE A 1 80 ? 1.280 7.180 6.535 1.00 89.56 80 ILE A CA 1
ATOM 666 C C . ILE A 1 80 ? 2.660 7.839 6.575 1.00 89.56 80 ILE A C 1
ATOM 668 O O . ILE A 1 80 ? 2.808 8.996 6.189 1.00 89.56 80 ILE A O 1
ATOM 672 N N . LYS A 1 81 ? 3.679 7.089 7.001 1.00 90.81 81 LYS A N 1
ATOM 673 C CA . LYS A 1 81 ? 5.084 7.517 6.991 1.00 90.81 81 LYS A CA 1
ATOM 674 C C . LYS A 1 81 ? 5.691 7.415 5.600 1.00 90.81 81 LYS A C 1
ATOM 676 O O . LYS A 1 81 ? 6.412 8.308 5.161 1.00 90.81 81 LYS A O 1
ATOM 681 N N . SER A 1 82 ? 5.462 6.294 4.920 1.00 90.25 82 SER A N 1
ATOM 682 C CA . SER A 1 82 ? 5.980 6.084 3.571 1.00 90.25 82 SER A CA 1
ATOM 683 C C . SER A 1 82 ? 5.187 5.041 2.797 1.00 90.25 82 SER A C 1
ATOM 685 O O . SER A 1 82 ? 4.555 4.150 3.366 1.00 90.25 82 SER A O 1
ATOM 687 N N . VAL A 1 83 ? 5.252 5.168 1.472 1.00 87.38 83 VAL A N 1
ATOM 688 C CA . VAL A 1 83 ? 4.632 4.250 0.520 1.00 87.38 83 VAL A CA 1
ATOM 689 C C . VAL A 1 83 ? 5.668 3.876 -0.524 1.00 87.38 83 VAL A C 1
ATOM 691 O O . VAL A 1 83 ? 6.272 4.751 -1.155 1.00 87.38 83 VAL A O 1
ATOM 694 N N . THR A 1 84 ? 5.890 2.582 -0.709 1.00 87.44 84 THR A N 1
ATOM 695 C CA . THR A 1 84 ? 6.790 2.059 -1.734 1.00 87.44 84 THR A CA 1
ATOM 696 C C . THR A 1 84 ? 6.110 0.974 -2.545 1.00 87.44 84 THR A C 1
ATOM 698 O O . THR A 1 84 ? 5.342 0.169 -2.024 1.00 87.44 84 THR A O 1
ATOM 701 N N . ALA A 1 85 ? 6.397 0.959 -3.838 1.00 80.19 85 ALA A N 1
ATOM 702 C CA . ALA A 1 85 ? 5.922 -0.043 -4.768 1.00 80.19 85 ALA A CA 1
ATOM 703 C C . ALA A 1 85 ? 7.080 -0.930 -5.223 1.00 80.19 85 ALA A C 1
ATOM 705 O O . ALA A 1 85 ? 8.196 -0.456 -5.445 1.00 80.19 85 ALA A O 1
ATOM 706 N N . ALA A 1 86 ? 6.806 -2.219 -5.368 1.00 77.75 86 ALA A N 1
ATOM 707 C CA . ALA A 1 86 ? 7.748 -3.198 -5.884 1.00 77.75 86 ALA A CA 1
ATOM 708 C C . ALA A 1 86 ? 7.041 -4.196 -6.806 1.00 77.75 86 ALA A C 1
ATOM 710 O O . ALA A 1 86 ? 5.829 -4.400 -6.711 1.00 77.75 86 ALA A O 1
ATOM 711 N N . GLY A 1 87 ? 7.815 -4.841 -7.678 1.00 76.56 87 GLY A N 1
ATOM 712 C CA . GLY A 1 87 ? 7.287 -5.750 -8.693 1.00 76.56 87 GLY A CA 1
ATOM 713 C C . GLY A 1 87 ? 6.752 -4.998 -9.910 1.00 76.56 87 GLY A C 1
ATOM 714 O O . GLY A 1 87 ? 7.096 -3.844 -10.142 1.00 76.56 87 GLY A O 1
ATOM 715 N N . GLY A 1 88 ? 5.901 -5.654 -10.693 1.00 64.38 88 GLY A N 1
ATOM 716 C CA . GLY A 1 88 ? 5.360 -5.075 -11.921 1.00 64.38 88 GLY A CA 1
ATOM 717 C C . GLY A 1 88 ? 6.341 -5.065 -13.095 1.00 64.38 88 GLY A C 1
ATOM 718 O O . GLY A 1 88 ? 7.282 -4.286 -13.121 1.00 64.38 88 GLY A O 1
ATOM 719 N N . VAL A 1 89 ? 6.053 -5.925 -14.074 1.00 60.69 89 VAL A N 1
ATOM 720 C CA . VAL A 1 89 ? 6.283 -5.855 -15.541 1.00 60.69 89 VAL A CA 1
ATOM 721 C C . VAL A 1 89 ? 5.633 -7.120 -16.137 1.00 60.69 89 VAL A C 1
ATOM 723 O O . VAL A 1 89 ? 4.974 -7.044 -17.167 1.00 60.69 89 VAL A O 1
ATOM 726 N N . PHE A 1 90 ? 5.716 -8.255 -15.431 1.00 60.75 90 PHE A N 1
ATOM 727 C CA . PHE A 1 90 ? 4.973 -9.497 -15.717 1.00 60.75 90 PHE A CA 1
ATOM 728 C C . PHE A 1 90 ? 4.169 -10.020 -14.512 1.00 60.75 90 PHE A C 1
ATOM 730 O O . PHE A 1 90 ? 3.325 -10.897 -14.668 1.00 60.75 90 PHE A O 1
ATOM 737 N N . ASP A 1 91 ? 4.400 -9.442 -13.331 1.00 68.50 91 ASP A N 1
ATOM 738 C CA . ASP A 1 91 ? 3.769 -9.796 -12.060 1.00 68.50 91 ASP A CA 1
ATOM 739 C C . ASP A 1 91 ? 2.924 -8.638 -11.504 1.00 68.50 91 ASP A C 1
ATOM 741 O O . ASP A 1 91 ? 3.096 -7.490 -11.928 1.00 68.50 91 ASP A O 1
ATOM 745 N N . PRO A 1 92 ? 2.034 -8.896 -10.529 1.00 71.50 92 PRO A N 1
ATOM 746 C CA . PRO A 1 92 ? 1.312 -7.847 -9.817 1.00 71.50 92 PRO A CA 1
ATOM 747 C C . PRO A 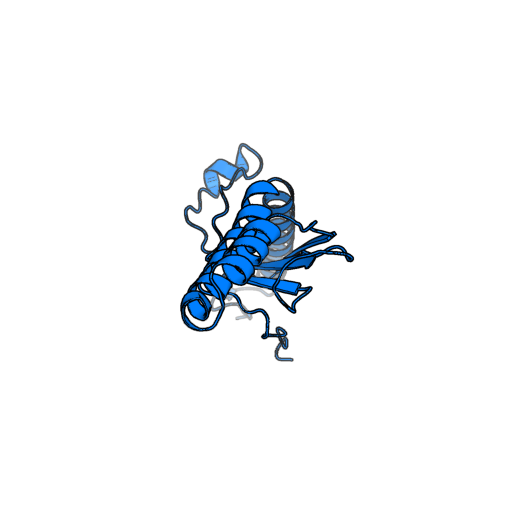1 92 ? 2.256 -6.848 -9.135 1.00 71.50 92 PRO A C 1
ATOM 749 O O . PRO A 1 92 ? 3.301 -7.225 -8.602 1.00 71.50 92 PRO A O 1
ATOM 752 N N . VAL A 1 93 ? 1.857 -5.576 -9.094 1.00 76.12 93 VAL A N 1
ATOM 753 C CA . VAL A 1 93 ? 2.555 -4.559 -8.298 1.00 76.12 93 VAL A CA 1
ATOM 754 C C . VAL A 1 93 ? 2.146 -4.716 -6.834 1.00 76.12 93 VAL A C 1
ATOM 756 O O . VAL A 1 93 ? 0.962 -4.829 -6.503 1.00 76.12 93 VAL A O 1
ATOM 759 N N . MET A 1 94 ? 3.129 -4.713 -5.947 1.00 82.56 94 MET A N 1
ATOM 760 C CA . MET A 1 94 ? 2.955 -4.823 -4.505 1.00 82.56 94 MET A CA 1
ATOM 761 C C . MET A 1 94 ? 3.244 -3.472 -3.873 1.00 82.56 94 MET A C 1
ATOM 763 O O . MET A 1 94 ? 4.285 -2.875 -4.141 1.00 82.56 94 MET A O 1
ATOM 767 N N . VAL A 1 95 ? 2.334 -2.994 -3.031 1.00 82.62 95 VAL A N 1
ATOM 768 C CA . VAL A 1 95 ? 2.450 -1.691 -2.378 1.00 82.62 95 VAL A CA 1
ATOM 769 C C . VAL A 1 95 ? 2.623 -1.887 -0.890 1.00 82.62 95 VAL A C 1
ATOM 771 O O . VAL A 1 95 ? 1.739 -2.396 -0.205 1.00 82.62 95 VAL A O 1
ATOM 774 N N . LYS A 1 96 ? 3.798 -1.493 -0.410 1.00 88.50 96 LYS A N 1
ATOM 775 C CA . LYS A 1 96 ? 4.167 -1.464 0.994 1.00 88.50 96 LYS A CA 1
ATOM 776 C C . LYS A 1 96 ? 3.858 -0.083 1.556 1.00 88.50 96 LYS A C 1
ATOM 778 O O . LYS A 1 96 ? 4.333 0.926 1.040 1.00 88.50 96 LYS A O 1
ATOM 783 N N . ILE A 1 97 ? 3.106 -0.057 2.641 1.00 88.06 97 ILE A N 1
ATOM 784 C CA . ILE A 1 97 ? 2.721 1.138 3.382 1.00 88.06 97 ILE A CA 1
ATOM 785 C C . ILE A 1 97 ? 3.296 0.993 4.782 1.00 88.06 97 ILE A C 1
ATOM 787 O O . ILE A 1 97 ? 3.111 -0.037 5.426 1.00 88.06 97 ILE A O 1
ATOM 791 N N . ILE A 1 98 ? 4.019 2.011 5.231 1.00 89.81 98 ILE A N 1
ATOM 792 C CA . ILE A 1 98 ? 4.573 2.091 6.580 1.00 89.81 98 ILE A CA 1
ATOM 793 C C . ILE A 1 98 ? 3.841 3.211 7.303 1.00 89.81 98 ILE A C 1
ATOM 795 O O . ILE A 1 98 ? 3.742 4.321 6.772 1.00 89.81 98 ILE A O 1
ATOM 799 N N . LEU A 1 99 ? 3.342 2.929 8.500 1.00 89.44 99 LEU A N 1
ATOM 800 C CA . LEU A 1 99 ? 2.658 3.907 9.335 1.00 89.44 99 LEU A CA 1
ATOM 801 C C . LEU A 1 99 ? 3.650 4.713 10.182 1.00 89.44 99 LEU A C 1
ATOM 803 O O . LEU A 1 99 ? 4.751 4.266 10.508 1.00 89.44 99 LEU A O 1
ATOM 807 N N . GLU A 1 100 ? 3.279 5.948 10.495 1.00 87.62 100 GLU A N 1
ATOM 808 C CA . GLU A 1 100 ? 4.022 6.820 11.397 1.00 87.62 100 GLU A CA 1
ATOM 809 C C . GLU A 1 100 ? 3.575 6.559 12.835 1.00 87.62 100 GLU A C 1
ATOM 811 O O . GLU A 1 100 ? 2.407 6.731 13.162 1.00 87.62 100 GLU A O 1
ATOM 816 N N . SER A 1 101 ? 4.512 6.150 13.691 1.00 78.06 101 SER A N 1
ATOM 817 C CA . SER A 1 101 ? 4.281 6.036 15.133 1.00 78.06 101 SER A CA 1
ATOM 818 C C . SER A 1 101 ? 4.345 7.420 15.798 1.00 78.06 101 SER A C 1
ATOM 820 O O . SER A 1 101 ? 5.246 8.191 15.455 1.00 78.06 101 SER A O 1
ATOM 822 N N . PRO A 1 102 ? 3.513 7.709 16.815 1.00 74.88 102 PRO A N 1
ATOM 823 C CA . PRO A 1 102 ? 2.450 6.859 17.363 1.00 74.88 102 PRO A CA 1
ATOM 824 C C . PRO A 1 102 ? 1.171 6.895 16.509 1.00 74.88 102 PRO A C 1
ATOM 826 O O . PRO A 1 102 ? 0.828 7.931 15.950 1.00 74.88 102 PRO A O 1
ATOM 829 N N . TYR A 1 103 ? 0.454 5.773 16.448 1.00 69.75 103 TYR A N 1
ATOM 830 C CA . TYR A 1 103 ? -0.869 5.663 15.826 1.00 69.75 103 TYR A CA 1
ATOM 831 C C . TYR A 1 103 ? -1.809 4.890 16.759 1.00 69.75 103 TYR A C 1
ATOM 833 O O . TYR A 1 103 ? -1.359 3.991 17.469 1.00 69.75 103 TYR A O 1
ATOM 841 N N . ASN A 1 104 ? -3.106 5.214 16.744 1.00 72.31 104 ASN A N 1
ATOM 842 C CA . ASN A 1 104 ? -4.134 4.505 17.525 1.00 72.31 104 ASN A CA 1
ATOM 843 C C . ASN A 1 104 ? -4.901 3.483 16.674 1.00 72.31 104 ASN A C 1
ATOM 845 O O . ASN A 1 104 ? -6.038 3.106 16.981 1.00 72.31 104 ASN A O 1
ATOM 849 N N . LEU A 1 105 ? -4.268 3.021 15.594 1.00 77.56 105 LEU A N 1
ATOM 850 C CA . LEU A 1 105 ? -4.805 1.954 14.774 1.00 77.56 105 LEU A CA 1
ATOM 851 C C . LEU A 1 105 ? -4.962 0.694 15.645 1.00 77.56 105 LEU A C 1
ATOM 853 O O . LEU A 1 105 ? -3.981 0.220 16.218 1.00 77.56 105 LEU A O 1
ATOM 857 N N . PRO A 1 106 ? -6.158 0.095 15.716 1.00 77.88 106 PRO A N 1
ATOM 858 C CA . PRO A 1 106 ? -6.436 -1.082 16.541 1.00 77.88 106 PRO A CA 1
ATOM 859 C C . PRO A 1 106 ? -5.896 -2.381 15.913 1.00 77.88 106 PRO A C 1
ATOM 861 O O . PRO A 1 106 ? -6.334 -3.479 16.261 1.00 77.88 106 PRO A O 1
ATOM 864 N N . LEU A 1 107 ? -4.952 -2.255 14.977 1.00 78.69 107 LEU A N 1
ATOM 865 C CA . LEU A 1 107 ? -4.201 -3.340 14.368 1.00 78.69 107 LEU A CA 1
ATOM 866 C C . LEU A 1 107 ? -2.771 -3.309 14.906 1.00 78.69 107 LEU A C 1
ATOM 868 O O . LEU A 1 107 ? -2.095 -2.285 14.833 1.00 78.69 107 LEU A O 1
ATOM 872 N N . ASP A 1 108 ? -2.285 -4.456 15.372 1.00 74.06 108 ASP A N 1
ATOM 873 C CA . ASP A 1 108 ? -0.918 -4.618 15.882 1.00 74.06 108 ASP A CA 1
ATOM 874 C C . ASP A 1 108 ? 0.101 -4.764 14.733 1.00 74.06 108 ASP A C 1
ATOM 876 O O . ASP A 1 108 ? 0.806 -5.768 14.609 1.00 74.06 108 ASP A O 1
ATOM 880 N N . LYS A 1 109 ? 0.080 -3.813 13.789 1.00 76.69 109 LYS A N 1
ATOM 881 C CA . LYS A 1 109 ? 0.918 -3.794 12.583 1.00 76.69 109 LYS A CA 1
ATOM 882 C C . LYS A 1 109 ? 1.272 -2.359 12.197 1.00 76.69 109 LYS A C 1
ATOM 884 O O . LYS A 1 109 ? 0.395 -1.515 12.042 1.00 76.69 109 LYS A O 1
ATOM 889 N N . ASP A 1 110 ? 2.558 -2.115 11.976 1.00 80.50 110 ASP A N 1
ATOM 890 C CA . ASP A 1 110 ? 3.128 -0.854 11.479 1.00 80.50 110 ASP A CA 1
ATOM 891 C C . ASP A 1 110 ? 3.354 -0.867 9.957 1.00 80.50 110 ASP A C 1
ATOM 893 O O . ASP A 1 110 ? 3.558 0.177 9.332 1.00 80.50 110 ASP A O 1
ATOM 897 N N . ILE A 1 111 ? 3.318 -2.058 9.352 1.00 85.25 111 ILE A N 1
ATOM 898 C CA . ILE A 1 111 ? 3.577 -2.292 7.934 1.00 85.25 111 ILE A CA 1
ATOM 899 C C . ILE A 1 111 ? 2.410 -3.054 7.308 1.00 85.25 111 ILE A C 1
ATOM 901 O O . ILE A 1 111 ? 2.033 -4.136 7.756 1.00 85.25 111 ILE A O 1
ATOM 905 N N . PHE A 1 112 ? 1.913 -2.528 6.191 1.00 85.31 112 PHE A N 1
ATOM 906 C CA . PHE A 1 112 ? 0.892 -3.161 5.366 1.00 85.31 112 PHE A CA 1
ATOM 907 C C . PHE A 1 112 ? 1.424 -3.396 3.961 1.00 85.31 112 PHE A C 1
ATOM 909 O O . PHE A 1 112 ? 2.058 -2.523 3.375 1.00 85.31 112 PHE A O 1
ATOM 916 N N . ILE A 1 113 ? 1.154 -4.574 3.404 1.00 85.19 113 ILE A N 1
ATOM 917 C CA . ILE A 1 113 ? 1.500 -4.896 2.020 1.00 85.19 113 ILE A CA 1
ATOM 918 C C . ILE A 1 113 ? 0.220 -5.278 1.291 1.00 85.19 113 ILE A C 1
ATOM 920 O O . ILE A 1 113 ? -0.408 -6.292 1.599 1.00 85.19 113 ILE A O 1
ATOM 924 N N . PHE A 1 114 ? -0.150 -4.466 0.308 1.00 80.75 114 PHE A N 1
ATOM 925 C CA . PHE A 1 114 ? -1.316 -4.678 -0.534 1.00 80.75 114 PHE A CA 1
ATOM 926 C C . PHE A 1 114 ? -0.882 -5.138 -1.918 1.00 80.75 114 PHE A C 1
ATOM 928 O O . PHE A 1 114 ? 0.018 -4.565 -2.537 1.00 80.75 114 PHE A O 1
ATOM 935 N N . LYS A 1 115 ? -1.561 -6.161 -2.431 1.00 76.31 115 LYS A N 1
ATOM 936 C CA . LYS A 1 115 ? -1.472 -6.519 -3.843 1.00 76.31 115 LYS A CA 1
ATOM 937 C C . LYS A 1 115 ? -2.363 -5.576 -4.639 1.00 76.31 115 LYS A C 1
ATOM 939 O O . LYS A 1 115 ? -3.557 -5.460 -4.362 1.00 76.31 115 LYS A O 1
ATOM 944 N N . THR A 1 116 ? -1.788 -4.924 -5.637 1.00 65.75 116 THR A N 1
ATOM 945 C CA . THR A 1 116 ? -2.560 -4.109 -6.576 1.00 65.75 116 THR A CA 1
ATOM 946 C C . THR A 1 116 ? -3.040 -4.966 -7.735 1.00 65.75 116 THR A C 1
ATOM 948 O O . THR A 1 116 ? -2.353 -5.888 -8.187 1.00 65.75 116 THR A O 1
ATOM 951 N N . VAL A 1 117 ? -4.234 -4.650 -8.223 1.00 58.94 117 VAL A N 1
ATOM 952 C CA . VAL A 1 117 ? -4.714 -5.117 -9.519 1.00 58.94 117 VAL A CA 1
ATOM 953 C C . VAL A 1 117 ? -4.739 -3.891 -10.415 1.00 58.94 117 VAL A C 1
ATOM 955 O O . VAL A 1 117 ? -5.362 -2.890 -10.074 1.00 58.94 117 VAL A O 1
ATOM 958 N N . VAL A 1 118 ? -4.033 -3.933 -11.543 1.00 52.59 118 VAL A N 1
ATOM 959 C CA . VAL A 1 118 ? -4.094 -2.834 -12.509 1.00 52.59 118 VAL A CA 1
ATOM 960 C C . VAL A 1 118 ? -5.407 -2.972 -13.275 1.00 52.59 118 VAL A C 1
ATOM 962 O O . VAL A 1 118 ? -5.544 -3.865 -14.104 1.00 52.59 118 VAL A O 1
ATOM 965 N N . ILE A 1 119 ? -6.385 -2.120 -12.959 1.00 46.03 119 ILE A N 1
ATOM 966 C CA . ILE A 1 119 ? -7.750 -2.222 -13.503 1.00 46.03 119 ILE A CA 1
ATOM 967 C C . ILE A 1 119 ? -7.815 -1.765 -14.967 1.00 46.03 119 ILE A C 1
ATOM 969 O O . ILE A 1 119 ? -8.623 -2.282 -15.728 1.00 46.03 119 ILE A O 1
ATOM 973 N N . ASN A 1 120 ? -6.941 -0.846 -15.396 1.00 42.50 120 ASN A N 1
ATOM 974 C CA . ASN A 1 120 ? -6.848 -0.417 -16.792 1.00 42.50 120 ASN A CA 1
ATOM 975 C C . ASN A 1 120 ? -5.413 -0.039 -17.170 1.00 42.50 120 ASN A C 1
ATOM 977 O O . ASN A 1 120 ? -4.798 0.831 -16.554 1.00 42.50 120 ASN A O 1
ATOM 981 N N . PHE A 1 121 ? -4.892 -0.667 -18.224 1.00 43.03 121 PHE A N 1
ATOM 982 C CA . PHE A 1 121 ? -3.564 -0.399 -18.771 1.00 43.03 121 PHE A CA 1
ATOM 983 C C . PHE A 1 121 ? -3.685 0.518 -19.999 1.00 43.03 121 PHE A C 1
ATOM 985 O O . PHE A 1 121 ? -3.497 0.094 -21.134 1.00 43.03 121 PHE A O 1
ATOM 992 N N . ASN A 1 122 ? -3.991 1.801 -19.797 1.00 44.97 122 ASN A N 1
ATOM 993 C CA . ASN A 1 122 ? -3.942 2.792 -20.883 1.00 44.97 122 ASN A CA 1
ATOM 994 C C . ASN A 1 122 ? -2.505 3.308 -21.084 1.00 44.97 122 ASN A C 1
ATOM 996 O O . ASN A 1 122 ? -2.204 4.494 -20.953 1.00 44.97 122 ASN A O 1
ATOM 1000 N N . PHE A 1 123 ? -1.589 2.386 -21.395 1.00 41.56 123 PHE A N 1
ATOM 1001 C CA . PHE A 1 123 ? -0.158 2.674 -21.564 1.00 41.56 123 PHE A CA 1
ATOM 1002 C C . PHE A 1 123 ? 0.104 3.709 -22.665 1.00 41.56 123 PHE A C 1
ATOM 1004 O O . PHE A 1 123 ? 0.935 4.599 -22.509 1.00 41.56 123 PHE A O 1
ATOM 1011 N N . LEU A 1 124 ? -0.657 3.629 -23.762 1.00 34.84 124 LEU A N 1
ATOM 1012 C CA . LEU A 1 124 ? -0.555 4.553 -24.894 1.00 34.84 124 LEU A CA 1
ATOM 1013 C C . LEU A 1 124 ? -1.093 5.954 -24.569 1.00 34.84 124 LEU A C 1
ATOM 1015 O O . LEU A 1 124 ? -0.578 6.941 -25.091 1.00 34.84 124 LEU A O 1
ATOM 1019 N N . SER A 1 125 ? -2.071 6.063 -23.668 1.00 40.41 125 SER A N 1
ATOM 1020 C CA . SER A 1 125 ? -2.601 7.352 -23.207 1.00 40.41 125 SER A CA 1
ATOM 1021 C C . SER A 1 125 ? -1.649 8.031 -22.209 1.00 40.41 125 SER A C 1
ATOM 1023 O O . SER A 1 125 ? -1.550 9.253 -22.197 1.00 40.41 125 SER A O 1
ATOM 1025 N N . GLY A 1 126 ? -0.884 7.249 -21.433 1.00 38.31 126 GLY A N 1
ATOM 1026 C CA . GLY A 1 126 ? 0.130 7.745 -20.492 1.00 38.31 126 GLY A CA 1
ATOM 1027 C C . GLY A 1 126 ? 1.402 8.310 -21.141 1.00 38.31 126 GLY A C 1
ATOM 1028 O O . GLY A 1 126 ? 2.118 9.074 -20.498 1.00 38.31 126 GLY A O 1
ATOM 1029 N N . LEU A 1 127 ? 1.668 8.003 -22.416 1.00 38.81 127 LEU A N 1
ATOM 1030 C CA . LEU A 1 127 ? 2.786 8.583 -23.179 1.00 38.81 127 LEU A CA 1
ATOM 1031 C C . LEU A 1 127 ? 2.524 10.029 -23.633 1.00 38.81 127 LEU A C 1
ATOM 1033 O O . LEU A 1 127 ? 3.477 10.755 -23.896 1.00 38.81 127 LEU A O 1
ATOM 1037 N N . HIS A 1 128 ? 1.259 10.464 -23.674 1.00 38.44 128 HIS A N 1
ATOM 1038 C CA . HIS A 1 128 ? 0.877 11.850 -23.978 1.00 38.44 128 HIS A CA 1
ATOM 1039 C C . HIS A 1 128 ? 0.553 12.682 -22.717 1.00 38.44 128 HIS A C 1
ATOM 1041 O O . HIS A 1 128 ? 0.267 13.871 -22.829 1.00 38.44 128 HIS A O 1
ATOM 1047 N N . GLY A 1 129 ? 0.648 12.088 -21.516 1.00 37.56 129 GLY A N 1
ATOM 1048 C CA . GLY A 1 129 ? 0.431 12.764 -20.234 1.00 37.56 129 GLY A CA 1
ATOM 1049 C C . GLY A 1 129 ? 0.526 11.817 -19.030 1.00 37.56 129 GLY A C 1
ATOM 1050 O O . GLY A 1 129 ? -0.438 11.139 -18.700 1.00 37.56 129 GLY A O 1
ATOM 1051 N N . LEU A 1 130 ? 1.704 11.771 -18.398 1.00 43.84 130 LEU A N 1
ATOM 1052 C CA . LEU A 1 130 ? 1.975 11.489 -16.972 1.00 43.84 130 LEU A CA 1
ATOM 1053 C C . LEU A 1 130 ? 0.860 10.761 -16.173 1.00 43.84 130 LEU A C 1
ATOM 1055 O O . LEU A 1 130 ? 0.160 11.375 -15.380 1.00 43.84 130 LEU A O 1
ATOM 1059 N N . ILE A 1 131 ? 0.733 9.445 -16.372 1.00 45.03 131 ILE A N 1
ATOM 1060 C CA . ILE A 1 131 ? 0.053 8.423 -15.537 1.00 45.03 131 ILE A CA 1
ATOM 1061 C C . ILE A 1 131 ? -0.825 8.949 -14.378 1.00 45.03 131 ILE A C 1
ATOM 1063 O O . ILE A 1 131 ? -0.444 8.912 -13.204 1.00 45.03 131 ILE A O 1
ATOM 1067 N N . SER A 1 132 ? -2.060 9.319 -14.704 1.00 44.50 132 SER A N 1
ATOM 1068 C CA . SER A 1 132 ? -3.186 9.394 -13.769 1.00 44.50 132 SER A CA 1
ATOM 1069 C C . SER A 1 132 ? -3.955 8.065 -13.779 1.00 44.50 132 SER A C 1
ATOM 1071 O O . SER A 1 132 ? -5.037 7.935 -14.346 1.00 44.50 132 SER A O 1
ATOM 1073 N N . GLY A 1 133 ? -3.358 7.018 -13.208 1.00 49.66 133 GLY A N 1
ATOM 1074 C CA . GLY A 1 133 ? -4.078 5.771 -12.948 1.00 49.66 133 GLY A CA 1
ATOM 1075 C C . GLY A 1 133 ? -4.850 5.876 -11.635 1.00 49.66 133 GLY A C 1
ATOM 1076 O O . GLY A 1 133 ? -4.250 6.203 -10.615 1.00 49.66 133 GLY A O 1
ATOM 1077 N N . ASN A 1 134 ? -6.151 5.569 -11.635 1.00 52.91 134 ASN A N 1
ATOM 1078 C CA . ASN A 1 134 ? -6.879 5.338 -10.386 1.00 52.91 134 ASN A CA 1
ATOM 1079 C C . ASN A 1 134 ? -6.407 4.005 -9.793 1.00 52.91 134 ASN A C 1
ATOM 1081 O O . ASN A 1 134 ? -6.562 2.954 -10.418 1.00 52.91 134 ASN A O 1
ATOM 1085 N N . TRP A 1 135 ? -5.809 4.058 -8.603 1.00 58.94 135 TRP A N 1
ATOM 1086 C CA . TRP A 1 135 ? -5.355 2.872 -7.886 1.00 58.94 135 TRP A CA 1
ATOM 1087 C C . TRP A 1 135 ? -6.464 2.347 -6.982 1.00 58.94 135 TRP A C 1
ATOM 1089 O O . TRP A 1 135 ? -6.961 3.054 -6.105 1.00 58.94 135 TRP A O 1
ATOM 1099 N N . GLU A 1 136 ? -6.808 1.076 -7.158 1.00 63.12 136 GLU A N 1
ATOM 1100 C CA . GLU A 1 136 ? -7.627 0.341 -6.204 1.00 63.12 136 GLU A CA 1
ATOM 1101 C C . GLU A 1 136 ? -6.800 -0.788 -5.600 1.00 63.12 136 GLU A C 1
ATOM 1103 O O . GLU A 1 136 ? -6.175 -1.599 -6.291 1.00 63.12 136 GLU A O 1
ATOM 1108 N N . PHE A 1 137 ? -6.777 -0.810 -4.275 1.00 66.50 137 PHE A N 1
ATOM 1109 C CA . PHE A 1 137 ? -6.066 -1.805 -3.495 1.00 66.50 137 PHE A CA 1
ATOM 1110 C C . PHE A 1 137 ? -7.076 -2.815 -2.977 1.00 66.50 137 PHE A C 1
ATOM 1112 O O . PHE A 1 137 ? -8.110 -2.444 -2.420 1.00 66.50 137 PHE A O 1
ATOM 1119 N N . ASN A 1 138 ? -6.777 -4.100 -3.141 1.00 68.56 138 ASN A N 1
ATOM 1120 C CA . ASN A 1 138 ? -7.628 -5.135 -2.582 1.00 68.56 138 ASN A CA 1
ATOM 1121 C C . ASN A 1 138 ? -7.392 -5.222 -1.065 1.00 68.56 138 ASN A C 1
ATOM 1123 O O . ASN A 1 138 ? -6.415 -5.820 -0.616 1.00 68.56 138 ASN A O 1
ATOM 1127 N N . PHE A 1 139 ? -8.299 -4.635 -0.286 1.00 67.12 139 PHE A N 1
ATOM 1128 C CA . PHE A 1 139 ? -8.229 -4.607 1.177 1.00 67.12 139 PHE A CA 1
ATOM 1129 C C . PHE A 1 139 ? -8.578 -5.948 1.847 1.00 67.12 139 PHE A C 1
ATOM 1131 O O . PHE A 1 139 ? -8.307 -6.126 3.035 1.00 67.12 139 PHE A O 1
ATOM 1138 N N . TYR A 1 140 ? -9.123 -6.915 1.099 1.00 60.53 140 TYR A N 1
ATOM 1139 C CA . TYR A 1 140 ? -9.419 -8.262 1.599 1.00 60.53 140 TYR A CA 1
ATOM 1140 C C . TYR A 1 140 ? -8.184 -9.173 1.638 1.00 60.53 140 TYR A C 1
ATOM 1142 O O . TYR A 1 140 ? -8.133 -10.090 2.454 1.00 60.53 140 TYR A O 1
ATOM 1150 N N . ASN A 1 141 ? -7.196 -8.919 0.773 1.00 59.41 141 ASN A N 1
ATOM 1151 C CA . ASN A 1 141 ? -5.971 -9.712 0.640 1.00 59.41 141 ASN A CA 1
ATOM 1152 C C . ASN A 1 141 ? -4.735 -8.866 0.986 1.00 59.41 141 ASN A C 1
ATOM 1154 O O . ASN A 1 141 ? -3.935 -8.521 0.109 1.00 59.41 141 ASN A O 1
ATOM 1158 N N . THR A 1 142 ? -4.577 -8.527 2.266 1.00 58.19 142 THR A N 1
ATOM 1159 C CA . THR A 1 142 ? -3.317 -7.981 2.783 1.00 58.19 142 THR A CA 1
ATOM 1160 C C . THR A 1 142 ? -2.331 -9.091 3.097 1.00 58.19 142 THR A C 1
ATOM 1162 O O . THR A 1 142 ? -2.661 -10.124 3.674 1.00 58.19 142 THR A O 1
ATOM 1165 N N . TYR A 1 143 ? -1.078 -8.844 2.741 1.00 54.59 143 TYR A N 1
ATOM 1166 C CA . TYR A 1 143 ? 0.048 -9.716 3.031 1.00 54.59 143 TYR A CA 1
ATOM 1167 C C . TYR A 1 143 ? 0.896 -9.074 4.135 1.00 54.59 143 TYR A C 1
ATOM 1169 O O . TYR A 1 143 ? 2.083 -8.832 3.942 1.00 54.59 143 TYR A O 1
ATOM 1177 N N . SER A 1 144 ? 0.297 -8.739 5.285 1.00 44.75 144 SER A N 1
ATOM 1178 C CA . SER A 1 144 ? 1.020 -8.114 6.411 1.00 44.75 144 SER A CA 1
ATOM 1179 C C . SER A 1 144 ? 2.153 -8.987 6.970 1.00 44.75 144 SER A C 1
ATOM 1181 O O . SER A 1 144 ? 3.042 -8.467 7.636 1.00 44.75 144 SER A O 1
ATOM 1183 N N . ASP A 1 145 ? 2.148 -10.293 6.677 1.00 31.83 145 ASP A N 1
ATOM 1184 C CA . ASP A 1 145 ? 3.113 -11.264 7.212 1.00 31.83 145 ASP A CA 1
ATOM 1185 C C . ASP A 1 145 ? 4.119 -11.802 6.175 1.00 31.83 145 ASP A C 1
ATOM 1187 O O . ASP A 1 145 ? 5.029 -12.554 6.527 1.00 31.83 145 ASP A O 1
ATOM 1191 N N . PHE A 1 146 ? 4.011 -11.425 4.895 1.00 33.44 146 PHE A N 1
ATOM 1192 C CA . PHE A 1 146 ? 4.918 -11.926 3.855 1.00 33.44 146 PHE A CA 1
ATOM 1193 C C . PHE A 1 146 ? 6.051 -10.933 3.587 1.00 33.44 146 PHE A C 1
ATOM 1195 O O . PHE A 1 146 ? 5.962 -10.029 2.755 1.00 33.44 146 PHE A O 1
ATOM 1202 N N . ILE A 1 147 ? 7.173 -11.143 4.276 1.00 30.33 147 ILE A N 1
ATOM 1203 C CA . ILE A 1 147 ? 8.472 -10.646 3.822 1.00 30.33 147 ILE A CA 1
ATOM 1204 C C . ILE A 1 147 ? 8.701 -11.267 2.441 1.00 30.33 147 ILE A C 1
ATOM 1206 O O . ILE A 1 147 ? 8.826 -12.488 2.332 1.00 30.33 147 ILE A O 1
ATOM 1210 N N . PHE A 1 148 ? 8.756 -10.447 1.387 1.00 34.22 148 PHE A N 1
ATOM 1211 C CA . PHE A 1 148 ? 9.264 -10.877 0.085 1.00 34.22 148 PHE A CA 1
ATOM 1212 C C . PHE A 1 148 ? 10.712 -11.327 0.278 1.00 34.22 148 PHE A C 1
ATOM 1214 O O . PHE A 1 148 ? 11.646 -10.529 0.208 1.00 34.22 148 PHE A O 1
ATOM 1221 N N . LYS A 1 149 ? 10.914 -12.613 0.563 1.00 26.44 149 LYS A N 1
ATOM 1222 C CA . LYS A 1 149 ? 12.205 -13.247 0.346 1.00 26.44 149 LYS A CA 1
ATOM 1223 C C . LYS A 1 149 ? 12.382 -13.258 -1.162 1.00 26.44 149 LYS A C 1
ATOM 1225 O O . LYS A 1 149 ? 11.773 -14.075 -1.846 1.00 26.44 149 LYS A O 1
ATOM 1230 N N . GLY A 1 150 ? 13.166 -12.309 -1.670 1.00 25.33 150 GLY A N 1
ATOM 1231 C CA . GLY A 1 150 ? 13.754 -12.454 -2.991 1.00 25.33 150 GLY A CA 1
ATOM 1232 C C . GLY A 1 150 ? 14.457 -13.804 -3.004 1.00 25.33 150 GLY A C 1
ATOM 1233 O O . GLY A 1 150 ? 15.369 -14.028 -2.208 1.00 25.33 150 GLY A O 1
ATOM 1234 N N . SER A 1 151 ? 13.959 -14.736 -3.811 1.00 26.73 151 SER A N 1
ATOM 1235 C CA . SER A 1 151 ? 14.691 -15.958 -4.098 1.00 26.73 151 SER A CA 1
ATOM 1236 C C . SER A 1 151 ? 15.962 -15.538 -4.825 1.00 26.73 151 SER A C 1
ATOM 1238 O O . SER A 1 151 ? 15.881 -14.987 -5.926 1.00 26.73 151 SER A O 1
ATOM 1240 N N . VAL A 1 152 ? 17.093 -15.721 -4.144 1.00 32.84 152 VAL A N 1
ATOM 1241 C CA . VAL A 1 152 ? 18.437 -15.697 -4.735 1.00 32.84 152 VAL A CA 1
ATOM 1242 C C . VAL A 1 152 ? 18.525 -16.778 -5.802 1.00 32.84 152 VAL A C 1
ATOM 1244 O O . VAL A 1 152 ? 17.990 -17.880 -5.541 1.00 32.84 152 VAL A O 1
#

Solvent-accessible surface area (backbone atoms only — not comparable to full-atom values): 8984 Å² total; per-residue (Å²): 122,49,76,59,96,91,43,77,28,89,44,69,70,60,46,52,53,50,52,52,52,50,53,53,49,54,53,52,49,50,54,49,51,42,51,36,53,68,74,39,56,67,45,57,52,48,31,57,30,53,26,44,46,55,58,51,59,76,42,51,93,79,47,57,69,69,63,46,50,54,44,59,60,25,36,70,41,65,46,80,64,47,77,49,64,46,72,55,90,93,53,66,37,34,38,40,38,32,50,36,82,88,53,61,45,81,55,102,65,60,53,42,30,32,48,39,58,86,86,72,86,58,63,76,61,32,77,81,52,79,55,85,70,86,71,55,55,45,46,88,56,62,43,63,81,62,78,82,72,76,81,126

Mean predicted aligned error: 10.07 Å

Sequence (152 aa):
MHRAFGLSFSDSKWLILFVILLVIFVFAYHKLIQSSIQNHPESTYRAVREHCHYVLGKQFDQMAQDVFSDKFQSCDDFRIKSVTAAGGVFDPVMVKIILESPYNLPLDKDIFIFKTVVINFNFLSGLHGLISGNWEFNFYNTYSDFIFKGSV